Protein AF-A0AAE4AXZ2-F1 (afdb_monomer_lite)

Foldseek 3Di:
DCPVLVVVLVVLVVQLVVLVVVLVVCCVPPNDDDPVSVVSNVVSVVVNVVSVVVVVCVVVVVVVVD

Secondary structure (DSSP, 8-state):
--HHHHHHHHHHHHHHHHHHHHHHHHHHHHSS--GGGGHHHHHHHHHHHHHHHHHHHHHHHHHT--

Radius of gyration: 16.05 Å; chains: 1; bounding box: 40×16×44 Å

Structure (mmCIF, N/CA/C/O backbone):
data_AF-A0AAE4AXZ2-F1
#
_entry.id   AF-A0AAE4AXZ2-F1
#
loop_
_atom_site.group_PDB
_atom_site.id
_atom_site.type_symbol
_atom_site.label_atom_id
_atom_site.label_alt_id
_atom_site.label_comp_id
_atom_site.label_asym_id
_atom_site.label_entity_id
_atom_site.label_seq_id
_atom_site.pdbx_PDB_ins_code
_atom_site.Cartn_x
_atom_site.Cartn_y
_atom_site.Cartn_z
_atom_site.occupancy
_atom_site.B_iso_or_equiv
_atom_site.auth_seq_id
_atom_site.auth_comp_id
_atom_site.auth_asym_id
_atom_site.auth_atom_id
_atom_site.pdbx_PDB_model_num
ATOM 1 N N . MET A 1 1 ? -18.507 -5.120 15.654 1.00 56.09 1 MET A N 1
ATOM 2 C CA . MET A 1 1 ? -18.606 -5.356 14.198 1.00 56.09 1 MET A CA 1
ATOM 3 C C . MET A 1 1 ? -17.392 -4.886 13.374 1.00 56.09 1 MET A C 1
ATOM 5 O O . MET A 1 1 ? -17.511 -4.767 12.169 1.00 56.09 1 MET A O 1
ATOM 9 N N . ASN A 1 2 ? -16.184 -4.722 13.946 1.00 67.19 2 ASN A N 1
ATOM 10 C CA . ASN A 1 2 ? -15.064 -4.096 13.203 1.00 67.19 2 ASN A CA 1
ATOM 11 C C . ASN A 1 2 ? -13.924 -5.069 12.851 1.00 67.19 2 ASN A C 1
ATOM 13 O O . ASN A 1 2 ? -12.898 -4.643 12.329 1.00 67.19 2 ASN A O 1
ATOM 17 N N . LYS A 1 3 ? -14.062 -6.371 13.151 1.00 79.00 3 LYS A N 1
ATOM 18 C CA . LYS A 1 3 ? -13.011 -7.367 12.869 1.00 79.00 3 LYS A CA 1
ATOM 19 C C . LYS A 1 3 ? -12.801 -7.550 11.358 1.00 79.00 3 LYS A C 1
ATOM 21 O O . LYS A 1 3 ? -11.657 -7.628 10.923 1.00 79.00 3 LYS A O 1
ATOM 26 N N . LEU A 1 4 ? -13.886 -7.546 10.575 1.00 85.00 4 LEU A N 1
ATOM 27 C CA . LEU A 1 4 ? -13.834 -7.657 9.114 1.00 85.00 4 LEU A CA 1
ATOM 28 C C . LEU A 1 4 ? -13.151 -6.436 8.485 1.00 85.00 4 LEU A C 1
ATOM 30 O O . LEU A 1 4 ? -12.186 -6.604 7.754 1.00 85.00 4 LEU A O 1
ATOM 34 N N . VAL A 1 5 ? -13.565 -5.218 8.856 1.00 84.75 5 VAL A N 1
ATOM 35 C CA . VAL A 1 5 ? -12.969 -3.976 8.330 1.00 84.75 5 VAL A CA 1
ATOM 36 C C . VAL A 1 5 ? -11.479 -3.881 8.658 1.00 84.75 5 VAL A C 1
ATOM 38 O O . VAL A 1 5 ? -10.684 -3.548 7.789 1.00 84.75 5 VAL A O 1
ATOM 41 N N . ARG A 1 6 ? -11.062 -4.253 9.877 1.00 87.12 6 ARG A N 1
ATOM 42 C CA . ARG A 1 6 ? -9.633 -4.301 10.239 1.00 87.12 6 ARG A CA 1
ATOM 43 C C . ARG A 1 6 ? -8.858 -5.334 9.418 1.00 87.12 6 ARG A C 1
ATOM 45 O O . ARG A 1 6 ? -7.725 -5.068 9.034 1.00 87.12 6 ARG A O 1
ATOM 52 N N . ARG A 1 7 ? -9.443 -6.508 9.152 1.00 89.50 7 ARG A N 1
ATOM 53 C CA . ARG A 1 7 ? -8.814 -7.553 8.328 1.00 89.50 7 ARG A CA 1
ATOM 54 C C . ARG A 1 7 ? -8.660 -7.094 6.879 1.00 89.50 7 ARG A C 1
ATOM 56 O O . ARG A 1 7 ? -7.577 -7.231 6.325 1.00 89.50 7 ARG A O 1
ATOM 63 N N . VAL A 1 8 ? -9.718 -6.524 6.310 1.00 89.00 8 VAL A N 1
ATOM 64 C CA . VAL A 1 8 ? -9.739 -5.986 4.946 1.00 89.00 8 VAL A CA 1
ATOM 65 C C . VAL A 1 8 ? -8.734 -4.839 4.804 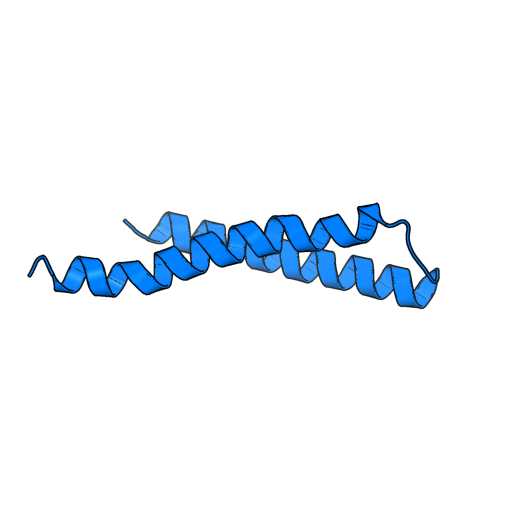1.00 89.00 8 VAL A C 1
ATOM 67 O O . VAL A 1 8 ? -7.908 -4.873 3.901 1.00 89.00 8 VAL A O 1
ATOM 70 N N . HIS A 1 9 ? -8.709 -3.895 5.750 1.00 91.06 9 HIS A N 1
ATOM 71 C CA . HIS A 1 9 ? -7.732 -2.803 5.770 1.00 91.06 9 HIS A CA 1
ATOM 72 C C . HIS A 1 9 ? -6.285 -3.323 5.799 1.00 91.06 9 HIS A C 1
ATOM 74 O O . HIS A 1 9 ? -5.451 -2.854 5.038 1.00 91.06 9 HIS A O 1
ATOM 80 N N . ARG A 1 10 ? -5.982 -4.346 6.614 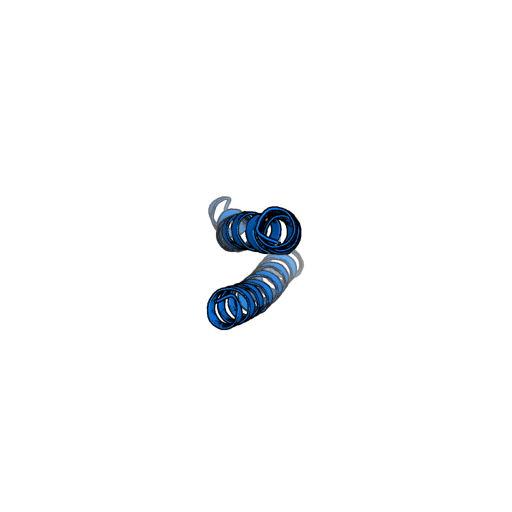1.00 91.25 10 ARG A N 1
ATOM 81 C CA . ARG A 1 10 ? -4.640 -4.960 6.638 1.00 91.25 10 ARG A CA 1
ATOM 82 C C . ARG A 1 10 ? -4.264 -5.625 5.313 1.00 91.25 10 ARG A C 1
ATOM 84 O O . ARG A 1 10 ? -3.132 -5.468 4.875 1.00 91.25 10 ARG A O 1
ATOM 91 N N . TRP A 1 11 ? -5.195 -6.339 4.682 1.00 93.75 11 TRP A N 1
ATOM 92 C CA . TRP A 1 11 ? -4.968 -6.955 3.370 1.00 93.75 11 TRP A CA 1
ATOM 93 C C . TRP A 1 11 ? -4.687 -5.908 2.291 1.00 93.75 11 TRP A C 1
ATOM 95 O O . TRP A 1 11 ? -3.705 -6.031 1.561 1.00 93.75 11 TRP A O 1
ATOM 105 N N . PHE A 1 12 ? -5.495 -4.846 2.239 1.00 91.25 12 PHE A N 1
ATOM 106 C CA . PHE A 1 12 ? -5.253 -3.739 1.319 1.00 91.25 12 PHE A CA 1
ATOM 107 C C . PHE A 1 12 ? -3.936 -3.017 1.617 1.00 91.25 12 PHE A C 1
ATOM 109 O O . PHE A 1 12 ? -3.275 -2.587 0.679 1.00 91.25 12 PHE A O 1
ATOM 116 N N . ALA A 1 13 ? -3.514 -2.939 2.885 1.00 92.88 13 ALA A N 1
ATOM 117 C CA . ALA A 1 13 ? -2.261 -2.293 3.275 1.00 92.88 13 ALA A CA 1
ATOM 118 C C . ALA A 1 13 ? -1.071 -3.072 2.724 1.00 92.88 13 ALA A C 1
ATOM 120 O O . ALA A 1 13 ? -0.198 -2.489 2.090 1.00 92.88 13 ALA A O 1
ATOM 121 N N . SER A 1 14 ? -1.085 -4.398 2.875 1.00 94.44 14 SER A N 1
ATOM 122 C CA . SER A 1 14 ? -0.074 -5.267 2.274 1.00 94.44 14 SER A CA 1
ATOM 123 C C . SER A 1 14 ? -0.055 -5.153 0.747 1.00 94.44 14 SER A C 1
ATOM 125 O O . SER A 1 14 ? 1.017 -4.984 0.173 1.00 94.44 14 SER A O 1
ATOM 127 N N . ALA A 1 15 ? -1.221 -5.185 0.090 1.00 92.81 15 ALA A N 1
ATOM 128 C CA . ALA A 1 15 ? -1.311 -5.047 -1.365 1.00 92.81 15 ALA A CA 1
ATOM 129 C C . ALA A 1 15 ? -0.774 -3.693 -1.857 1.00 92.81 15 ALA A C 1
ATOM 131 O O . ALA A 1 15 ? -0.030 -3.645 -2.836 1.00 92.81 15 ALA A O 1
ATOM 132 N N . PHE A 1 16 ? -1.097 -2.604 -1.156 1.00 93.88 16 PHE A N 1
ATOM 133 C CA . PHE A 1 16 ? -0.556 -1.275 -1.427 1.00 93.88 16 PHE A CA 1
ATOM 134 C C . PHE A 1 16 ? 0.968 -1.246 -1.287 1.00 93.88 16 PHE A C 1
ATOM 136 O O . PHE A 1 16 ? 1.648 -0.823 -2.218 1.00 93.88 16 PHE A O 1
ATOM 143 N N . THR A 1 17 ? 1.517 -1.744 -0.174 1.00 95.06 17 THR A N 1
ATOM 144 C CA . THR A 1 17 ? 2.969 -1.759 0.055 1.00 95.06 17 THR A CA 1
ATOM 145 C C . THR A 1 17 ? 3.708 -2.550 -1.022 1.00 95.06 17 THR A C 1
ATOM 147 O O . THR A 1 17 ? 4.708 -2.067 -1.547 1.00 95.06 17 THR A O 1
ATOM 150 N N . VAL A 1 18 ? 3.201 -3.731 -1.393 1.00 95.38 18 VAL A N 1
ATOM 151 C CA . VAL A 1 18 ? 3.780 -4.536 -2.479 1.00 95.38 18 VAL A CA 1
ATOM 152 C C . VAL A 1 18 ? 3.689 -3.794 -3.812 1.00 95.38 18 VAL A C 1
ATOM 154 O O . VAL A 1 18 ? 4.674 -3.740 -4.540 1.00 95.38 18 VAL A O 1
ATOM 157 N N . SER A 1 19 ? 2.546 -3.173 -4.114 1.00 92.50 19 SER A N 1
ATOM 158 C CA . SER A 1 19 ? 2.357 -2.427 -5.365 1.00 92.50 19 SER A CA 1
ATOM 159 C C . SER A 1 19 ? 3.332 -1.256 -5.475 1.00 92.50 19 SER A C 1
ATOM 161 O O . SER A 1 19 ? 3.970 -1.094 -6.510 1.00 92.50 19 SER A O 1
ATOM 163 N N . VAL A 1 20 ? 3.504 -0.477 -4.401 1.00 93.31 20 VAL A N 1
ATOM 164 C CA . VAL A 1 20 ? 4.491 0.612 -4.354 1.00 93.31 20 VAL A CA 1
ATOM 165 C C . VAL A 1 20 ? 5.902 0.065 -4.544 1.00 93.31 20 VAL A C 1
ATOM 167 O O . VAL A 1 20 ? 6.628 0.582 -5.382 1.00 93.31 20 VAL A O 1
ATOM 170 N N . ALA A 1 21 ? 6.277 -1.006 -3.840 1.00 94.25 21 ALA A N 1
ATOM 171 C CA . ALA A 1 21 ? 7.605 -1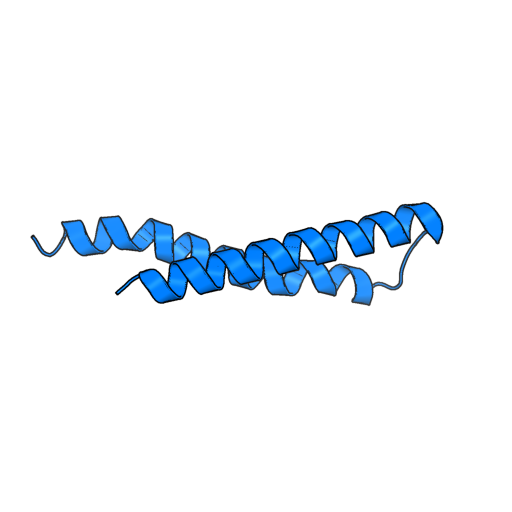.602 -3.977 1.00 94.25 21 ALA A CA 1
ATOM 172 C C . ALA A 1 21 ? 7.892 -2.070 -5.415 1.00 94.25 21 ALA A C 1
ATOM 174 O O . ALA A 1 21 ? 8.978 -1.817 -5.933 1.00 94.25 21 ALA A O 1
ATOM 175 N N . VAL A 1 22 ? 6.915 -2.698 -6.078 1.00 91.88 22 VAL A N 1
ATOM 176 C CA . VAL A 1 22 ? 7.042 -3.131 -7.477 1.00 91.88 22 VAL A CA 1
ATOM 177 C C . VAL A 1 22 ? 7.167 -1.935 -8.414 1.00 91.88 22 VAL A C 1
ATOM 179 O O . VAL A 1 22 ? 8.066 -1.925 -9.249 1.00 91.88 22 VAL A O 1
ATOM 182 N N . VAL A 1 23 ? 6.312 -0.917 -8.276 1.00 91.44 23 VAL A N 1
ATOM 183 C CA . VAL A 1 23 ? 6.357 0.271 -9.144 1.00 91.44 23 VAL A CA 1
ATOM 184 C C . VAL A 1 23 ? 7.658 1.048 -8.942 1.00 91.44 23 VAL A C 1
ATOM 186 O O . VAL A 1 23 ? 8.310 1.402 -9.917 1.00 91.44 23 VAL A O 1
ATOM 189 N N . THR A 1 24 ? 8.094 1.253 -7.699 1.00 91.25 24 THR A N 1
ATOM 190 C CA . THR A 1 24 ? 9.378 1.898 -7.395 1.00 91.25 24 THR A CA 1
ATOM 191 C C . THR A 1 24 ? 10.557 1.090 -7.931 1.00 91.25 24 THR A C 1
ATOM 193 O O . THR A 1 24 ? 11.455 1.663 -8.542 1.00 91.25 24 THR A O 1
ATOM 196 N N . GLY A 1 25 ? 10.548 -0.236 -7.769 1.00 91.62 25 GLY A N 1
ATOM 197 C CA . GLY A 1 25 ? 11.569 -1.107 -8.350 1.00 91.62 25 GLY A CA 1
ATOM 198 C C . GLY A 1 25 ? 11.593 -1.034 -9.879 1.00 91.62 25 GLY A C 1
ATOM 199 O O . GLY A 1 25 ? 12.665 -0.924 -10.467 1.00 91.62 25 GLY A O 1
ATOM 200 N N . ALA A 1 26 ? 10.421 -1.017 -10.519 1.00 88.69 26 ALA A N 1
ATOM 201 C CA . ALA A 1 26 ? 10.300 -0.860 -11.965 1.00 88.69 26 ALA A CA 1
ATOM 202 C C . ALA A 1 26 ? 10.873 0.481 -12.443 1.00 88.69 26 ALA A C 1
ATOM 204 O O . ALA A 1 26 ? 11.603 0.491 -13.427 1.00 88.69 26 ALA A O 1
ATOM 205 N N . ILE A 1 27 ? 10.626 1.578 -11.718 1.00 90.19 27 ILE A N 1
ATOM 206 C CA . ILE A 1 27 ? 11.199 2.896 -12.035 1.00 90.19 27 ILE A CA 1
ATOM 207 C C . ILE A 1 27 ? 12.729 2.859 -11.975 1.00 90.19 27 ILE A C 1
ATOM 209 O O . ILE A 1 27 ? 13.408 3.334 -12.882 1.00 90.19 27 ILE A O 1
ATOM 213 N N . ILE A 1 28 ? 13.278 2.267 -10.912 1.00 92.06 28 ILE A N 1
ATOM 214 C CA . ILE A 1 28 ? 14.729 2.198 -10.700 1.00 92.06 28 ILE A CA 1
ATOM 215 C C . ILE A 1 28 ? 15.414 1.354 -11.786 1.00 92.06 28 ILE A C 1
ATOM 217 O O . ILE A 1 28 ? 16.507 1.700 -12.225 1.00 92.06 28 ILE A O 1
ATOM 221 N N . VAL A 1 29 ? 14.793 0.248 -12.209 1.00 90.44 29 VAL A N 1
ATOM 222 C CA . VAL A 1 29 ? 15.398 -0.713 -13.148 1.00 90.44 29 VAL A CA 1
ATOM 223 C C . VAL A 1 29 ? 15.145 -0.346 -14.612 1.00 90.44 29 VAL A C 1
ATOM 225 O O . VAL A 1 29 ? 16.036 -0.517 -15.441 1.00 90.44 29 VAL A O 1
ATOM 228 N N . ALA A 1 30 ? 13.941 0.120 -14.944 1.00 85.00 30 ALA A N 1
ATOM 229 C CA . ALA A 1 30 ? 13.479 0.299 -16.321 1.00 85.00 30 ALA A CA 1
ATOM 230 C C . ALA A 1 30 ? 13.280 1.771 -16.734 1.00 85.00 30 ALA A C 1
ATOM 232 O O . ALA A 1 30 ? 12.956 2.026 -17.893 1.00 85.00 30 ALA A O 1
ATOM 233 N N . GLY A 1 31 ? 13.492 2.739 -15.833 1.00 83.81 31 GLY A N 1
ATOM 234 C CA . GLY A 1 31 ? 13.240 4.159 -16.099 1.00 83.81 31 GLY A CA 1
ATOM 235 C C . GLY A 1 31 ? 11.758 4.519 -15.978 1.00 83.81 31 GLY A C 1
ATOM 236 O O . GLY A 1 31 ? 11.040 3.889 -15.216 1.00 83.81 31 GLY A O 1
ATOM 237 N N . GLU A 1 32 ? 11.289 5.540 -16.700 1.00 82.25 32 GLU A N 1
ATOM 238 C CA . GLU A 1 32 ? 9.902 6.035 -16.620 1.00 82.25 32 GLU A CA 1
ATOM 239 C C . GLU A 1 32 ? 8.871 4.975 -17.074 1.00 82.25 32 GLU A C 1
ATOM 241 O O . GLU A 1 32 ? 8.775 4.681 -18.271 1.00 82.25 32 GLU A O 1
ATOM 246 N N . PRO A 1 33 ? 8.069 4.392 -16.158 1.00 79.75 33 PRO A N 1
ATOM 247 C CA . PRO A 1 33 ? 7.005 3.472 -16.521 1.00 79.75 33 PRO A CA 1
ATOM 248 C C . PRO A 1 33 ? 5.825 4.213 -17.161 1.00 79.75 33 PRO A C 1
ATOM 250 O O . PRO A 1 33 ? 5.610 5.410 -16.974 1.00 79.75 33 PRO A O 1
ATOM 253 N N . ALA A 1 34 ? 4.995 3.468 -17.891 1.00 85.31 34 ALA A N 1
ATOM 254 C CA . ALA A 1 34 ? 3.783 4.014 -18.485 1.00 85.31 34 ALA A CA 1
ATOM 255 C C . ALA A 1 34 ? 2.848 4.620 -17.420 1.00 85.31 34 ALA A C 1
ATOM 257 O O . ALA A 1 34 ? 2.688 4.068 -16.332 1.00 85.31 34 ALA A O 1
ATOM 258 N N . GLY A 1 35 ? 2.158 5.713 -17.764 1.00 85.62 35 GLY A N 1
ATOM 259 C CA . GLY A 1 35 ? 1.313 6.477 -16.834 1.00 85.62 35 GLY A CA 1
ATOM 260 C C . GLY A 1 35 ? 0.295 5.644 -16.035 1.00 85.62 35 GLY A C 1
ATOM 261 O O . GLY A 1 35 ? 0.026 5.932 -14.872 1.00 85.62 35 GLY A O 1
ATOM 262 N N . TRP A 1 36 ? -0.233 4.565 -16.622 1.00 85.75 36 TRP A N 1
ATOM 263 C CA . TRP A 1 36 ? -1.186 3.665 -15.961 1.00 85.75 36 TRP A CA 1
ATOM 264 C C . TRP A 1 36 ? -0.566 2.841 -14.819 1.00 85.75 36 TRP A C 1
ATOM 266 O O . TRP A 1 36 ? -1.282 2.426 -13.909 1.00 85.75 36 TRP A O 1
ATOM 276 N N . VAL A 1 37 ? 0.754 2.631 -14.819 1.00 86.69 37 VAL A N 1
ATOM 277 C CA . VAL A 1 37 ? 1.478 1.881 -13.777 1.00 86.69 37 VAL A CA 1
ATOM 278 C C . VAL A 1 37 ? 1.413 2.623 -12.443 1.00 86.69 37 VAL A C 1
ATOM 280 O O . VAL A 1 37 ? 1.242 2.006 -11.393 1.00 86.69 37 VAL A O 1
ATOM 283 N N . TYR A 1 38 ? 1.430 3.955 -12.480 1.00 86.38 38 TYR A N 1
ATOM 284 C CA . TYR A 1 38 ? 1.250 4.790 -11.295 1.00 86.38 38 TYR A CA 1
ATOM 285 C C . TYR A 1 38 ? -0.165 4.695 -10.703 1.00 86.38 38 TYR A C 1
ATOM 287 O O . TYR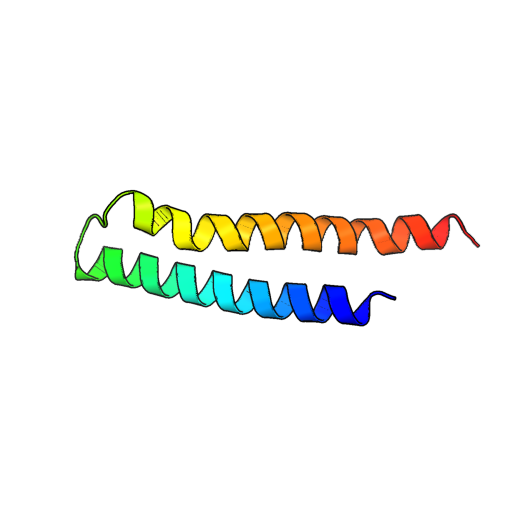 A 1 38 ? -0.348 4.980 -9.522 1.00 86.38 38 TYR A O 1
ATOM 295 N N . ALA A 1 39 ? -1.167 4.241 -11.467 1.00 88.44 39 ALA A N 1
ATOM 296 C CA . ALA A 1 39 ? -2.521 4.044 -10.948 1.00 88.44 39 ALA A CA 1
ATOM 297 C C . ALA A 1 39 ? -2.641 2.798 -10.047 1.00 88.44 39 ALA A C 1
ATOM 299 O O . ALA A 1 39 ? -3.508 2.760 -9.169 1.00 88.44 39 ALA A O 1
ATOM 300 N N . LEU A 1 40 ? -1.754 1.806 -10.212 1.00 87.88 40 LEU A N 1
ATOM 301 C CA . LEU A 1 40 ? -1.755 0.557 -9.440 1.00 87.88 40 LEU A CA 1
ATOM 302 C C . LEU A 1 40 ? -1.676 0.769 -7.919 1.00 87.88 40 LEU A C 1
ATOM 304 O O . LEU A 1 40 ? -2.476 0.157 -7.218 1.00 87.88 40 LEU A O 1
ATOM 308 N N . PRO A 1 41 ? -0.778 1.615 -7.372 1.00 90.25 41 PRO A N 1
ATOM 309 C CA . PRO A 1 41 ? -0.764 1.922 -5.941 1.00 90.25 41 PRO A CA 1
ATOM 310 C C . PRO A 1 41 ? -1.875 2.894 -5.511 1.00 90.25 41 PRO A C 1
ATOM 312 O O . PRO A 1 41 ? -2.295 2.863 -4.356 1.00 90.25 41 PRO A O 1
ATOM 315 N N . VAL A 1 42 ? -2.396 3.733 -6.411 1.00 89.25 42 VAL A N 1
ATOM 316 C CA . VAL A 1 42 ? -3.402 4.760 -6.073 1.00 89.25 42 VAL A CA 1
ATOM 317 C C . VAL A 1 42 ? -4.760 4.145 -5.729 1.00 89.25 42 VAL A C 1
ATOM 319 O O . VAL A 1 42 ? -5.398 4.556 -4.759 1.00 89.25 42 VAL A O 1
ATOM 322 N N . VAL A 1 4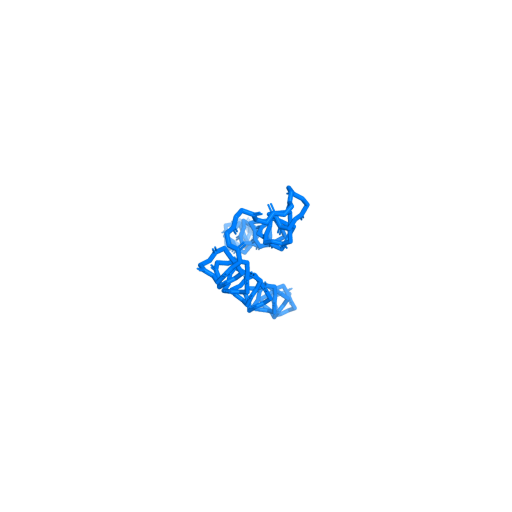3 ? -5.195 3.124 -6.471 1.00 89.94 43 VAL A N 1
ATOM 323 C CA . VAL A 1 43 ? -6.466 2.425 -6.209 1.00 89.94 43 VAL A CA 1
ATOM 324 C C . VAL A 1 43 ? -6.527 1.813 -4.795 1.00 89.94 43 VAL A C 1
ATOM 326 O O . VAL A 1 43 ? -7.450 2.141 -4.041 1.00 89.94 43 VAL A O 1
ATOM 329 N N . PRO A 1 44 ? -5.569 0.966 -4.365 1.00 87.06 44 PRO A N 1
ATOM 330 C CA . PRO A 1 44 ? -5.557 0.435 -3.008 1.00 87.06 44 PRO A CA 1
ATOM 331 C C . PRO A 1 44 ? -5.297 1.523 -1.958 1.00 87.06 44 PRO A C 1
ATOM 333 O O . PRO A 1 44 ? -5.845 1.415 -0.862 1.00 87.06 44 PRO A O 1
ATOM 336 N N . ALA A 1 45 ? -4.558 2.596 -2.274 1.00 92.81 45 ALA A N 1
ATOM 337 C CA . ALA A 1 45 ? -4.401 3.737 -1.368 1.00 92.81 45 ALA A CA 1
ATOM 338 C C . ALA A 1 45 ? -5.739 4.428 -1.059 1.00 92.81 45 ALA A C 1
ATOM 340 O O . ALA A 1 45 ? -6.017 4.737 0.101 1.00 92.81 45 ALA A O 1
ATOM 341 N N . LEU A 1 46 ? -6.603 4.612 -2.061 1.00 93.00 46 LEU A N 1
ATOM 342 C CA . LEU A 1 46 ? -7.930 5.197 -1.859 1.00 93.00 46 LEU A CA 1
ATOM 343 C C . LEU A 1 46 ? -8.805 4.304 -0.965 1.00 93.00 46 LEU A C 1
ATOM 345 O O . LEU A 1 46 ? -9.430 4.782 -0.017 1.00 93.00 46 LEU A O 1
ATOM 349 N N . LEU A 1 47 ? -8.807 2.991 -1.213 1.00 90.25 47 LEU A N 1
ATOM 350 C CA . LEU A 1 47 ? -9.546 2.022 -0.392 1.00 90.25 47 LEU A CA 1
ATOM 351 C C . LEU A 1 47 ? -9.028 1.979 1.055 1.00 90.25 47 LEU A C 1
ATOM 353 O O . LEU A 1 47 ? -9.811 1.864 2.008 1.00 90.25 47 LEU A O 1
ATOM 357 N N . LEU A 1 48 ? -7.714 2.109 1.239 1.00 92.25 48 LEU A N 1
ATOM 358 C CA . LEU A 1 48 ? -7.088 2.225 2.554 1.00 92.25 48 LEU A CA 1
ATOM 359 C C . LEU A 1 48 ? -7.482 3.498 3.279 1.00 92.25 48 LEU A C 1
ATOM 361 O O . LEU A 1 48 ? -7.787 3.434 4.469 1.00 92.25 48 LEU A O 1
ATOM 365 N N . LEU A 1 49 ? -7.515 4.626 2.576 1.00 92.81 49 LEU A N 1
ATOM 366 C CA . LEU A 1 49 ? -7.913 5.904 3.147 1.00 92.81 49 LEU A CA 1
ATOM 367 C C . LEU A 1 49 ? -9.354 5.842 3.662 1.00 92.81 49 LEU A C 1
ATOM 369 O O . LEU A 1 49 ? -9.603 6.138 4.831 1.00 92.81 49 LEU A O 1
ATOM 373 N N . LEU A 1 50 ? -10.282 5.364 2.829 1.00 91.12 50 LEU A N 1
ATOM 374 C CA . LEU A 1 50 ? -11.695 5.236 3.194 1.00 91.12 50 LEU A CA 1
ATOM 375 C C . LEU A 1 50 ? -11.892 4.297 4.393 1.00 91.12 50 LEU A C 1
ATOM 377 O O . LEU A 1 50 ? -12.591 4.629 5.354 1.00 91.12 50 LEU A O 1
ATOM 381 N N . SER A 1 51 ? -11.243 3.130 4.375 1.00 88.75 51 SER A N 1
ATOM 382 C CA . SER A 1 51 ? -11.335 2.168 5.481 1.00 88.75 51 SER A CA 1
ATOM 383 C C . SER A 1 51 ? -10.632 2.654 6.756 1.00 88.75 51 SER A C 1
ATOM 385 O O . SER A 1 51 ? -11.117 2.385 7.858 1.00 88.75 51 SER A O 1
ATOM 387 N N . GLY A 1 52 ? -9.540 3.410 6.634 1.00 89.06 52 GLY A N 1
ATOM 388 C CA . GLY A 1 52 ? -8.839 4.048 7.748 1.00 89.06 52 GLY A CA 1
ATOM 389 C C . GLY A 1 52 ? -9.688 5.128 8.416 1.00 89.06 52 GLY A C 1
ATOM 390 O O . GLY A 1 52 ? -9.856 5.108 9.636 1.00 89.06 52 GLY A O 1
ATOM 391 N N . TRP A 1 53 ? -10.308 6.010 7.629 1.00 90.50 53 TRP A N 1
ATOM 392 C CA . TRP A 1 53 ? -11.243 7.026 8.126 1.00 90.50 53 TRP A CA 1
ATOM 393 C C . TRP A 1 53 ? -12.438 6.409 8.849 1.00 90.50 53 TRP A C 1
ATOM 395 O O . TRP A 1 53 ? -12.798 6.852 9.940 1.00 90.50 53 TRP A O 1
ATOM 405 N N . TYR A 1 54 ? -13.006 5.332 8.305 1.00 87.88 54 TYR A N 1
ATOM 406 C CA . TYR A 1 54 ? -14.069 4.595 8.984 1.00 87.88 54 TYR A CA 1
ATOM 407 C C . TYR A 1 54 ? -13.613 4.039 10.344 1.00 87.88 54 TYR A C 1
ATOM 409 O O . TYR A 1 54 ? -14.324 4.158 11.346 1.00 87.88 54 TYR A O 1
ATOM 417 N N . LEU A 1 55 ? -12.418 3.442 10.408 1.00 86.62 55 LEU A N 1
ATOM 418 C CA . LEU A 1 55 ? -11.867 2.907 11.656 1.00 86.62 55 LEU A CA 1
ATOM 419 C C . LEU A 1 55 ? -11.572 4.004 12.688 1.00 86.62 55 LEU A C 1
ATOM 421 O O . LEU A 1 55 ? -11.747 3.745 13.882 1.00 86.62 55 LEU A O 1
ATOM 425 N N . LEU A 1 56 ? -11.177 5.199 12.240 1.00 87.69 56 LEU A N 1
ATOM 426 C CA . LEU A 1 56 ? -11.006 6.383 13.084 1.00 87.69 56 LEU A CA 1
ATOM 427 C C . LEU A 1 56 ? -12.345 6.909 13.610 1.00 87.69 56 LEU A C 1
ATOM 429 O O . LEU A 1 56 ? -12.427 7.237 14.787 1.00 87.69 56 LEU A O 1
ATOM 433 N N . ALA A 1 57 ? -13.404 6.931 12.795 1.00 87.00 57 ALA A N 1
ATOM 434 C CA . ALA A 1 57 ? -14.738 7.393 13.198 1.00 87.00 57 ALA A CA 1
ATOM 435 C C . ALA A 1 57 ? -15.469 6.411 14.140 1.00 87.00 57 ALA A C 1
ATOM 437 O O . ALA A 1 57 ? -16.236 6.819 15.016 1.00 87.00 57 ALA A O 1
ATOM 438 N N . ALA A 1 58 ? -15.217 5.107 13.999 1.00 85.19 58 ALA A N 1
ATOM 439 C CA . ALA A 1 58 ? -15.877 4.054 14.769 1.00 85.19 58 ALA A CA 1
ATOM 440 C C . ALA A 1 58 ? -15.860 4.216 16.312 1.00 85.19 58 ALA A C 1
ATOM 442 O O . ALA A 1 58 ? -16.899 3.961 16.931 1.00 85.19 58 ALA A O 1
ATOM 443 N N . PRO A 1 59 ? -14.750 4.592 16.985 1.00 79.19 59 PRO A N 1
ATOM 444 C CA . PRO A 1 59 ? -14.760 4.849 18.427 1.00 79.19 59 PRO A CA 1
ATOM 445 C C . PRO A 1 59 ? -15.613 6.063 18.823 1.00 79.19 59 PRO A C 1
ATOM 447 O O . PRO A 1 59 ? -16.277 6.008 19.857 1.00 79.19 59 PRO A O 1
ATOM 450 N N . TYR A 1 60 ? -15.653 7.122 18.009 1.00 80.00 60 TYR A N 1
ATOM 451 C CA . TYR A 1 60 ? -16.455 8.319 18.295 1.00 80.00 60 TYR A CA 1
ATOM 452 C C . TYR A 1 60 ? -17.959 8.044 18.187 1.00 80.00 60 TYR A C 1
ATOM 454 O O . TYR A 1 60 ? -18.736 8.536 19.001 1.00 80.00 60 TYR A O 1
ATOM 462 N N . LEU A 1 61 ? -18.369 7.195 17.240 1.00 77.75 61 LEU A N 1
ATOM 463 C CA . LEU A 1 61 ? -19.768 6.785 17.083 1.00 77.75 61 LEU A CA 1
ATOM 464 C C . LEU A 1 61 ? -20.238 5.857 18.213 1.00 77.75 61 LEU A C 1
ATOM 466 O O . LEU A 1 61 ? -21.365 5.984 18.680 1.00 77.75 61 LEU A O 1
ATOM 470 N N . ARG A 1 62 ? -19.375 4.955 18.703 1.00 68.75 62 ARG A N 1
ATOM 471 C CA . ARG A 1 62 ? -19.719 4.062 19.828 1.00 68.75 62 ARG A CA 1
ATOM 472 C C . ARG A 1 62 ? -19.771 4.783 21.175 1.00 68.75 62 ARG A C 1
ATOM 474 O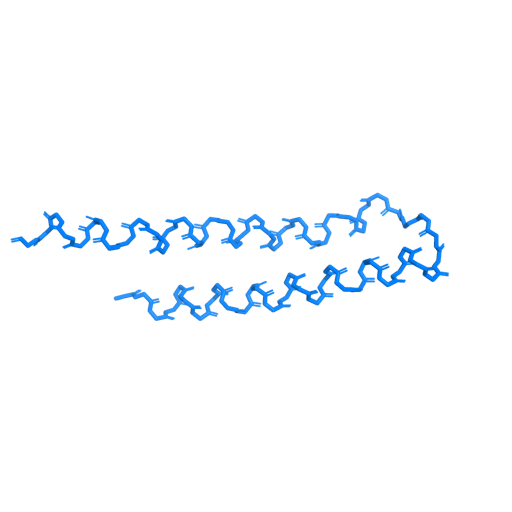 O . ARG A 1 62 ? -20.524 4.353 22.035 1.00 68.75 62 ARG A O 1
ATOM 481 N N . ARG A 1 63 ? -19.007 5.867 21.354 1.00 63.03 63 ARG A N 1
ATOM 482 C CA . ARG A 1 63 ? -19.050 6.704 22.568 1.00 63.03 63 ARG A CA 1
ATOM 483 C C . ARG A 1 63 ? -20.298 7.584 22.675 1.00 63.03 63 ARG A C 1
ATOM 485 O O . ARG A 1 63 ? -20.603 8.021 23.768 1.00 63.03 63 ARG A O 1
ATOM 492 N N . ARG A 1 64 ? -21.004 7.845 21.571 1.00 58.31 64 ARG A N 1
ATOM 493 C CA . ARG A 1 64 ? -22.282 8.583 21.570 1.00 58.31 64 ARG A CA 1
ATOM 494 C C . ARG A 1 64 ? -23.505 7.710 21.880 1.00 58.31 64 ARG A C 1
ATOM 496 O O . ARG A 1 64 ? -24.592 8.247 22.021 1.00 58.31 64 ARG A O 1
ATOM 503 N N . ALA A 1 65 ? -23.334 6.388 21.922 1.00 55.81 65 ALA A N 1
ATOM 504 C CA . ALA A 1 65 ? -24.404 5.415 22.144 1.00 55.81 65 ALA A CA 1
ATOM 505 C C . ALA A 1 65 ? -24.390 4.801 23.562 1.00 55.81 65 ALA A C 1
ATOM 507 O O . ALA A 1 65 ? -25.117 3.838 23.800 1.00 55.81 65 ALA A O 1
ATOM 508 N N . ALA A 1 66 ? -23.547 5.317 24.462 1.00 48.88 66 ALA A N 1
ATOM 509 C CA . ALA A 1 66 ? -23.462 4.967 25.881 1.00 48.88 66 ALA A CA 1
ATOM 510 C C . ALA A 1 66 ? -23.675 6.237 26.707 1.00 48.88 66 ALA A C 1
ATOM 512 O O . ALA A 1 66 ? -24.269 6.119 27.797 1.00 48.88 66 ALA A O 1
#

Sequence (66 aa):
MNKLVRRVHRWFASAFTVSVAVVTGAIIVAGEPAGWVYALPVVPALLLLLSGWYLLAAPYLRRRAA

Organism: NCBI:txid137267

pLDDT: mean 85.71, std 10.03, range [48.88, 95.38]